Protein AF-A0A938HPT9-F1 (afdb_monomer_lite)

Secondary structure (DSSP, 8-state):
------HHHHHHHHHHHHHHHHHHHHHHHHHHHHHH-TT--SSS-HHHHHHHHHHHHHHHHHHHHHHHHHHHHHHHHHHHHHHHHHHHHHHHHHHHHHHHHHHHHHHHHHHHHHHHHHHHHT-SPPPHHHHHHHHHHHHHHHHHHHHHHHHHHHHHTT-

Radius of gyration: 39.11 Å; chains: 1; bounding box: 86×41×100 Å

Foldseek 3Di:
DDDDPPVLVVLLVVLVVLLVVLVVQLVCCVPCLCVVPVPDPDPHRPSNVSSVVSNVRSVCSNVVSVVVVVVVVVVVVVVVVVLVVVLVVLLVVLVVVLVVPLVVLVVQLVVLVVVVVVVVVVPDDDDPVSVVVSVVSNVCSVVVNVVSVVSNVVSVVSD

pLDDT: mean 82.2, std 12.66, range [35.94, 96.81]

Structure (mmCIF, N/CA/C/O backbone):
data_AF-A0A938HPT9-F1
#
_entry.id   AF-A0A938HPT9-F1
#
loop_
_atom_site.group_PDB
_atom_site.id
_atom_site.type_symbol
_atom_site.label_atom_id
_atom_site.label_alt_id
_atom_site.label_comp_id
_atom_site.label_asym_id
_atom_site.label_entity_id
_atom_site.label_seq_id
_atom_site.pdbx_PDB_ins_code
_atom_site.Cartn_x
_atom_site.Cartn_y
_atom_site.Cartn_z
_atom_site.occupancy
_atom_site.B_iso_or_equiv
_atom_site.auth_seq_id
_atom_site.auth_comp_id
_atom_site.auth_asym_id
_atom_site.auth_atom_id
_atom_site.pdbx_PDB_model_num
ATOM 1 N N . MET A 1 1 ? 15.376 29.606 -20.893 1.00 35.94 1 MET A N 1
ATOM 2 C CA . MET A 1 1 ? 14.889 28.207 -20.878 1.00 35.94 1 MET A CA 1
ATOM 3 C C . MET A 1 1 ? 15.832 27.357 -21.718 1.00 35.94 1 MET A C 1
ATOM 5 O O . MET A 1 1 ? 15.729 27.362 -22.936 1.00 35.94 1 MET A O 1
ATOM 9 N N . VAL A 1 2 ? 16.810 26.701 -21.090 1.00 39.34 2 VAL A N 1
ATOM 10 C CA . VAL A 1 2 ? 17.730 25.785 -21.781 1.00 39.34 2 VAL A CA 1
ATOM 11 C C . VAL A 1 2 ? 17.076 24.407 -21.769 1.00 39.34 2 VAL A C 1
ATOM 13 O O . VAL A 1 2 ? 16.950 23.790 -20.714 1.00 39.34 2 VAL A O 1
ATOM 16 N N . ARG A 1 3 ? 16.589 23.956 -22.928 1.00 43.16 3 ARG A N 1
ATOM 17 C CA . ARG A 1 3 ? 16.078 22.593 -23.114 1.00 43.16 3 ARG A CA 1
ATOM 18 C C . ARG A 1 3 ? 17.284 21.660 -23.002 1.00 43.16 3 ARG A C 1
ATOM 20 O O . ARG A 1 3 ? 18.106 21.607 -23.913 1.00 43.16 3 ARG A O 1
ATOM 27 N N . LEU A 1 4 ? 17.437 20.996 -21.858 1.00 46.84 4 LEU A N 1
ATOM 28 C CA . LEU A 1 4 ? 18.409 19.916 -21.710 1.00 46.84 4 LEU A CA 1
ATOM 29 C C . LEU A 1 4 ? 18.124 18.881 -22.811 1.00 46.84 4 LEU A C 1
ATOM 31 O O . LEU A 1 4 ? 16.969 18.474 -22.949 1.00 46.84 4 LEU A O 1
ATOM 35 N N . PRO A 1 5 ? 19.120 18.482 -23.620 1.00 50.59 5 PRO A N 1
ATOM 36 C CA . PRO A 1 5 ? 18.907 17.457 -24.626 1.00 50.59 5 PRO A CA 1
ATOM 37 C C . PRO A 1 5 ? 18.522 16.157 -23.919 1.00 50.59 5 PRO A C 1
ATOM 39 O O . PRO A 1 5 ? 19.181 15.755 -22.956 1.00 50.59 5 PRO A O 1
ATOM 42 N N . ASP A 1 6 ? 17.455 15.513 -24.392 1.00 62.19 6 ASP A N 1
ATOM 43 C CA . ASP A 1 6 ? 17.038 14.188 -23.940 1.00 62.19 6 ASP A CA 1
ATOM 44 C C . ASP A 1 6 ? 18.230 13.234 -24.056 1.00 62.19 6 ASP A C 1
ATOM 46 O O . ASP A 1 6 ? 18.583 12.774 -25.144 1.00 62.19 6 ASP A O 1
ATOM 50 N N . ARG A 1 7 ? 18.887 12.948 -22.925 1.00 62.53 7 ARG A N 1
ATOM 51 C CA . ARG A 1 7 ? 20.122 12.145 -22.880 1.00 62.53 7 ARG A CA 1
ATOM 52 C C . ARG A 1 7 ? 19.932 10.758 -23.504 1.00 62.53 7 ARG A C 1
ATOM 54 O O . ARG A 1 7 ? 20.873 10.206 -24.063 1.00 62.53 7 ARG A O 1
ATOM 61 N N . PHE A 1 8 ? 18.703 10.243 -23.464 1.00 62.00 8 PHE A N 1
ATOM 62 C CA . PHE A 1 8 ? 18.300 8.974 -24.073 1.00 62.00 8 PHE A CA 1
ATOM 63 C C . PHE A 1 8 ? 18.052 9.076 -25.587 1.00 62.00 8 PHE A C 1
ATOM 65 O O . PHE A 1 8 ? 18.318 8.131 -26.325 1.00 62.00 8 PHE A O 1
ATOM 72 N N . GLY A 1 9 ? 17.578 10.224 -26.079 1.00 73.00 9 GLY A N 1
ATOM 73 C CA . GLY A 1 9 ? 17.482 10.488 -27.518 1.00 73.00 9 GLY A CA 1
ATOM 74 C C . GLY A 1 9 ? 18.867 10.647 -28.144 1.00 73.00 9 GLY A C 1
ATOM 75 O O . GLY A 1 9 ? 19.144 10.083 -29.201 1.00 73.00 9 GLY A O 1
ATOM 76 N N . ALA A 1 10 ? 19.767 11.334 -27.438 1.00 79.62 10 ALA A N 1
ATOM 77 C CA . ALA A 1 10 ? 21.157 11.503 -27.845 1.00 79.62 10 ALA A CA 1
ATOM 78 C C . ALA A 1 10 ? 21.924 10.167 -27.897 1.00 79.62 10 ALA A C 1
ATOM 80 O O . ALA A 1 10 ? 22.663 9.939 -28.852 1.00 79.62 10 ALA A O 1
ATOM 81 N N . SER A 1 11 ? 21.720 9.256 -26.933 1.00 81.94 11 SER A N 1
ATOM 82 C CA . SER A 1 11 ? 22.365 7.932 -26.950 1.00 81.94 11 SER A CA 1
ATOM 83 C C . SER A 1 11 ? 21.858 7.041 -28.086 1.00 81.94 11 SER A C 1
ATOM 85 O O . SER A 1 11 ? 22.654 6.341 -28.710 1.00 81.94 11 SER A O 1
ATOM 87 N N . ARG A 1 12 ? 20.558 7.101 -28.411 1.00 84.19 12 ARG A N 1
ATOM 88 C CA . ARG A 1 12 ? 19.983 6.403 -29.574 1.00 84.19 12 ARG A CA 1
ATOM 89 C C . ARG A 1 12 ? 20.536 6.940 -30.892 1.00 84.19 12 ARG A C 1
ATOM 91 O O . ARG A 1 12 ? 20.933 6.149 -31.741 1.00 84.19 12 ARG A O 1
ATOM 98 N N . LEU A 1 13 ? 20.598 8.264 -31.048 1.00 86.62 13 LEU A N 1
ATOM 99 C CA . LEU A 1 13 ? 21.165 8.910 -32.238 1.00 86.62 13 LEU A CA 1
ATOM 100 C C . LEU A 1 13 ? 22.647 8.568 -32.412 1.00 86.62 13 LEU A C 1
ATOM 102 O O . LEU A 1 13 ? 23.067 8.229 -33.515 1.00 86.62 13 LEU A O 1
ATOM 106 N N . ALA A 1 14 ? 23.420 8.589 -31.324 1.00 87.06 14 ALA A N 1
ATOM 107 C CA . ALA A 1 14 ? 24.823 8.192 -31.339 1.00 87.06 14 ALA A CA 1
ATOM 108 C C . ALA A 1 14 ? 24.994 6.707 -31.702 1.00 87.06 14 ALA A C 1
ATOM 110 O O . ALA A 1 14 ? 25.802 6.380 -32.565 1.00 87.06 14 ALA A O 1
ATOM 111 N N . GLY A 1 15 ? 24.204 5.810 -31.100 1.00 86.88 15 GLY A N 1
ATOM 112 C CA . GLY A 1 15 ? 24.226 4.378 -31.417 1.00 86.88 15 GLY A CA 1
ATOM 113 C C . GLY A 1 15 ? 23.872 4.089 -32.879 1.00 86.88 15 GLY A C 1
ATOM 1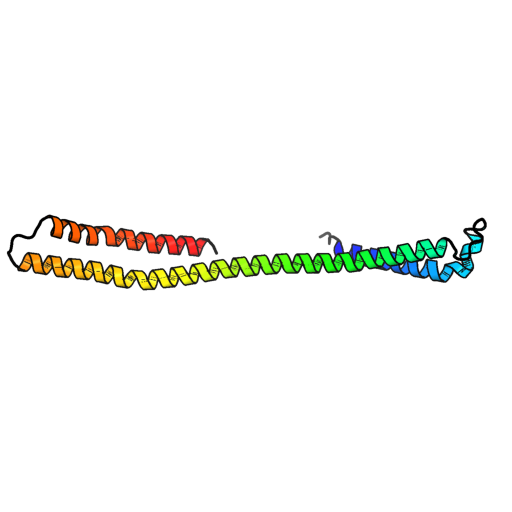14 O O . GLY A 1 15 ? 24.561 3.310 -33.536 1.00 86.88 15 GLY A O 1
ATOM 115 N N . LEU A 1 16 ? 22.857 4.776 -33.416 1.00 89.88 16 LEU A N 1
ATOM 116 C CA . LEU A 1 16 ? 22.475 4.688 -34.827 1.00 89.88 16 LEU A CA 1
ATOM 117 C C . LEU A 1 16 ? 23.601 5.184 -35.745 1.00 89.88 16 LEU A C 1
ATOM 119 O O . LEU A 1 16 ? 23.937 4.498 -36.704 1.00 89.88 16 LEU A O 1
ATOM 123 N N . ALA A 1 17 ? 24.203 6.336 -35.437 1.00 90.31 17 ALA A N 1
ATOM 124 C CA . ALA A 1 17 ? 25.296 6.909 -36.223 1.00 90.31 17 ALA A CA 1
ATOM 125 C C . ALA A 1 17 ? 26.543 6.008 -36.242 1.00 90.31 17 ALA A C 1
ATOM 127 O O . ALA A 1 17 ? 27.188 5.856 -37.276 1.00 90.31 17 ALA A O 1
ATOM 128 N N . ILE A 1 18 ? 26.870 5.373 -35.113 1.00 90.12 18 ILE A N 1
ATOM 129 C CA . ILE A 1 18 ? 27.978 4.413 -35.026 1.00 90.12 18 ILE A CA 1
ATOM 130 C C . ILE A 1 18 ? 27.670 3.165 -35.861 1.00 90.12 18 ILE A C 1
ATOM 132 O O . ILE A 1 18 ? 28.538 2.682 -36.589 1.00 90.12 18 ILE A O 1
ATOM 136 N N . ALA A 1 19 ? 26.433 2.663 -35.807 1.00 89.69 19 ALA A N 1
ATOM 137 C CA . ALA A 1 19 ? 26.035 1.504 -36.595 1.00 89.69 19 ALA A CA 1
ATOM 138 C C . ALA A 1 19 ? 26.055 1.796 -38.103 1.00 89.69 19 ALA A C 1
ATOM 140 O O . ALA A 1 19 ? 26.573 0.989 -38.870 1.00 89.69 19 ALA A O 1
ATOM 141 N N . THR A 1 20 ? 25.555 2.954 -38.544 1.00 91.19 20 THR A N 1
ATOM 142 C CA . THR A 1 20 ? 25.583 3.333 -39.966 1.00 91.19 20 THR A CA 1
ATOM 143 C C . THR A 1 20 ? 27.006 3.539 -40.476 1.00 91.19 20 THR A C 1
ATOM 145 O O . THR A 1 20 ? 27.327 3.074 -41.569 1.00 91.19 20 THR A O 1
ATOM 148 N N . LEU A 1 21 ? 27.881 4.158 -39.676 1.00 90.31 21 LEU A N 1
ATOM 149 C CA . LEU A 1 21 ? 29.305 4.279 -39.994 1.00 90.31 21 LEU A CA 1
ATOM 150 C C . LEU A 1 21 ? 29.973 2.898 -40.102 1.00 90.31 21 LEU A C 1
ATOM 152 O O . LEU A 1 21 ? 30.763 2.662 -41.013 1.00 90.31 21 LEU A O 1
ATOM 156 N N . GLY A 1 22 ? 29.620 1.971 -39.208 1.00 87.81 22 GLY A N 1
ATOM 157 C CA . GLY A 1 22 ? 30.091 0.589 -39.246 1.00 87.81 22 GLY A CA 1
ATOM 158 C C . GLY A 1 22 ? 29.664 -0.150 -40.515 1.00 87.81 22 GLY A C 1
ATOM 159 O O . GLY A 1 22 ? 30.496 -0.785 -41.159 1.00 87.81 22 GLY A O 1
ATOM 160 N N . VAL A 1 23 ? 28.399 -0.013 -40.931 1.00 90.31 23 VAL A N 1
ATOM 161 C CA . VAL A 1 23 ? 27.904 -0.577 -42.201 1.00 90.31 23 VAL A CA 1
ATOM 162 C C . VAL A 1 23 ? 28.675 0.004 -43.384 1.00 90.31 23 VAL A C 1
ATOM 164 O O . VAL A 1 23 ? 29.129 -0.745 -44.247 1.00 90.31 23 VAL A O 1
ATOM 167 N N . LEU A 1 24 ? 28.870 1.325 -43.408 1.00 89.31 24 LEU A N 1
ATOM 168 C CA . LEU A 1 24 ? 29.612 1.997 -44.471 1.00 89.31 24 LEU A CA 1
ATOM 169 C C . LEU A 1 24 ? 31.061 1.487 -44.556 1.00 89.31 24 LEU A C 1
ATOM 171 O O . LEU A 1 24 ? 31.553 1.236 -45.653 1.00 89.31 24 LEU A O 1
ATOM 175 N N . ALA A 1 25 ? 31.716 1.269 -43.412 1.00 84.69 25 ALA A N 1
ATOM 176 C CA . ALA A 1 25 ? 33.066 0.712 -43.348 1.00 84.69 25 ALA A CA 1
ATOM 177 C C . ALA A 1 25 ? 33.145 -0.729 -43.883 1.00 84.69 25 ALA A C 1
ATOM 179 O O . ALA A 1 25 ? 34.104 -1.059 -44.574 1.00 84.69 25 ALA A O 1
ATOM 180 N N . VAL A 1 26 ? 32.137 -1.572 -43.624 1.00 85.62 26 VAL A N 1
ATOM 181 C CA . VAL A 1 26 ? 32.071 -2.938 -44.182 1.00 85.62 26 VAL A CA 1
ATOM 182 C C . VAL A 1 26 ? 31.860 -2.911 -45.696 1.00 85.62 26 VAL A C 1
ATOM 184 O O . VAL A 1 26 ? 32.514 -3.659 -46.415 1.00 85.62 26 VAL A O 1
ATOM 187 N N . VAL A 1 27 ? 30.974 -2.042 -46.191 1.00 87.25 27 VAL A N 1
ATOM 188 C CA . VAL A 1 27 ? 30.666 -1.932 -47.628 1.00 87.25 27 VAL A CA 1
ATOM 189 C C . VAL A 1 27 ? 31.845 -1.361 -48.417 1.00 87.25 27 VAL A C 1
ATOM 191 O O . VAL A 1 27 ? 32.113 -1.815 -49.524 1.00 87.25 27 VAL A O 1
ATOM 194 N N . LEU A 1 28 ? 32.556 -0.380 -47.855 1.00 83.81 28 LEU A N 1
ATOM 195 C CA . LEU A 1 28 ? 33.717 0.245 -48.493 1.00 83.81 28 LEU A CA 1
ATOM 196 C C . LEU A 1 28 ? 35.010 -0.554 -48.326 1.00 83.81 28 LEU A C 1
ATOM 198 O O . LEU A 1 28 ? 35.987 -0.235 -49.009 1.00 83.81 28 LEU A O 1
ATOM 202 N N . ALA A 1 29 ? 35.031 -1.564 -47.448 1.00 80.81 29 ALA A N 1
ATOM 203 C CA . ALA A 1 29 ? 36.219 -2.373 -47.208 1.00 80.81 29 ALA A CA 1
ATOM 204 C C . ALA A 1 29 ? 36.830 -2.886 -48.521 1.00 80.81 29 ALA A C 1
ATOM 206 O O . ALA A 1 29 ? 37.945 -2.449 -48.804 1.00 80.81 29 ALA A O 1
ATOM 207 N N . PRO A 1 30 ? 36.104 -3.599 -49.411 1.00 77.38 30 PRO A N 1
ATOM 208 C CA . PRO A 1 30 ? 36.700 -4.211 -50.604 1.00 77.38 30 PRO A CA 1
ATOM 209 C C . PRO A 1 30 ? 37.325 -3.224 -51.598 1.00 77.38 30 PRO A C 1
ATOM 211 O O . PRO A 1 30 ? 38.087 -3.624 -52.474 1.00 77.38 30 PRO A O 1
ATOM 214 N N . SER A 1 31 ? 36.956 -1.941 -51.530 1.00 77.56 31 SER A N 1
ATOM 215 C CA . SER A 1 31 ? 37.434 -0.904 -52.452 1.00 77.56 31 SER A CA 1
ATOM 216 C C . SER A 1 31 ? 38.570 -0.057 -51.877 1.00 77.56 31 SER A C 1
ATOM 218 O O . SER A 1 31 ? 39.372 0.475 -52.641 1.00 77.56 31 SER A O 1
ATOM 220 N N . ILE A 1 32 ? 38.636 0.103 -50.551 1.00 72.69 32 ILE A N 1
ATOM 221 C CA . ILE A 1 32 ? 39.548 1.051 -49.882 1.00 72.69 32 ILE A CA 1
ATOM 222 C C . ILE A 1 32 ? 40.516 0.338 -48.919 1.00 72.69 32 ILE A C 1
ATOM 224 O O . ILE A 1 32 ? 41.589 0.863 -48.609 1.00 72.69 32 ILE A O 1
ATOM 228 N N . GLY A 1 33 ? 40.187 -0.870 -48.461 1.00 62.22 33 GLY A N 1
ATOM 229 C CA . GLY A 1 33 ? 40.944 -1.618 -47.459 1.00 62.22 33 GLY A CA 1
ATOM 230 C C . GLY A 1 33 ? 42.385 -1.894 -47.881 1.00 62.22 33 GLY A C 1
ATOM 231 O O . GLY A 1 33 ? 43.300 -1.637 -47.099 1.00 62.22 33 GLY A O 1
ATOM 232 N N . GLY A 1 34 ? 42.607 -2.286 -49.137 1.00 65.06 34 GLY A N 1
ATOM 233 C CA . GLY A 1 34 ? 43.949 -2.465 -49.704 1.00 65.06 34 GLY A CA 1
ATOM 234 C C . GLY A 1 34 ? 44.803 -1.189 -49.797 1.00 65.06 34 GLY A C 1
ATOM 235 O O . GLY A 1 34 ? 46.029 -1.279 -49.780 1.00 65.06 34 GLY A O 1
ATOM 236 N N . VAL A 1 35 ? 44.186 -0.000 -49.852 1.00 70.88 35 VAL A N 1
ATOM 237 C CA . VAL A 1 35 ? 44.893 1.297 -49.891 1.00 70.88 35 VAL A CA 1
ATOM 238 C C . VAL A 1 35 ? 45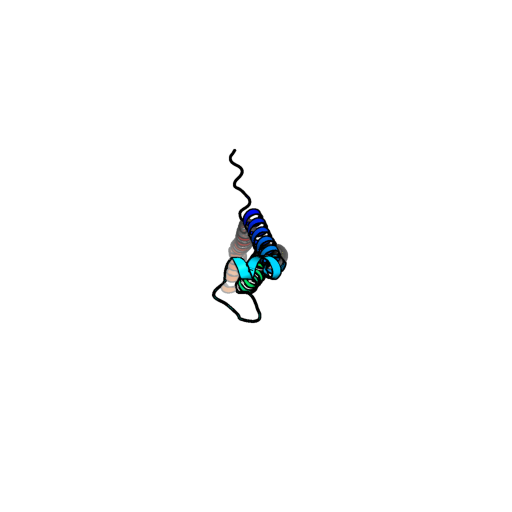.254 1.773 -48.482 1.00 70.88 35 VAL A C 1
ATOM 240 O O . VAL A 1 35 ? 46.346 2.292 -48.264 1.00 70.88 35 VAL A O 1
ATOM 243 N N . LEU A 1 36 ? 44.349 1.586 -47.516 1.00 66.12 36 LEU A N 1
ATOM 244 C CA . LEU A 1 36 ? 44.548 2.012 -46.126 1.00 66.12 36 LEU A CA 1
ATOM 245 C C . LEU A 1 36 ? 45.407 1.037 -45.310 1.00 66.12 36 LEU A C 1
ATOM 247 O O . LEU A 1 36 ? 46.093 1.462 -44.382 1.00 66.12 36 LEU A O 1
ATOM 251 N N . PHE A 1 37 ? 45.393 -0.255 -45.649 1.00 67.81 37 PHE A N 1
ATOM 252 C CA . PHE A 1 37 ? 46.117 -1.303 -44.922 1.00 67.81 37 PHE A CA 1
ATOM 253 C C . PHE A 1 37 ? 46.974 -2.174 -45.859 1.00 67.81 37 PHE A C 1
ATOM 255 O O . PHE A 1 37 ? 46.781 -3.389 -45.925 1.00 67.81 37 PHE A O 1
ATOM 262 N N . PRO A 1 38 ? 47.976 -1.594 -46.548 1.00 63.97 38 PRO A N 1
ATOM 263 C CA . PRO A 1 38 ? 48.758 -2.293 -47.575 1.00 63.97 38 PRO A CA 1
ATOM 264 C C . PRO A 1 38 ? 49.588 -3.474 -47.037 1.00 63.97 38 PRO A C 1
ATOM 266 O O . PRO A 1 38 ? 49.956 -4.375 -47.789 1.00 63.97 38 PRO A O 1
ATOM 269 N N . SER A 1 39 ? 49.880 -3.497 -45.732 1.00 66.62 39 SER A N 1
ATOM 270 C CA . SER A 1 39 ? 50.692 -4.538 -45.083 1.00 66.62 39 SER A CA 1
ATOM 271 C C . SER A 1 39 ? 49.919 -5.822 -44.740 1.00 66.62 39 SER A C 1
ATOM 273 O O . SER A 1 39 ? 50.544 -6.831 -44.413 1.00 66.62 39 SER A O 1
ATOM 275 N N . PHE A 1 40 ? 48.581 -5.820 -44.796 1.00 63.81 40 PHE A N 1
ATOM 276 C CA . PHE A 1 40 ? 47.744 -6.959 -44.400 1.00 63.81 40 PHE A CA 1
ATOM 277 C C . PHE A 1 40 ? 47.179 -7.684 -45.633 1.00 63.81 40 PHE A C 1
ATOM 279 O O . PHE A 1 40 ? 46.234 -7.222 -46.257 1.00 63.81 40 PHE A O 1
ATOM 286 N N . LYS A 1 41 ? 47.745 -8.852 -45.976 1.00 58.06 41 LYS A N 1
ATOM 287 C CA . LYS A 1 41 ? 47.343 -9.687 -47.134 1.00 58.06 41 LYS A CA 1
ATOM 288 C C . LYS A 1 41 ? 46.284 -10.762 -46.823 1.00 58.06 41 LYS A C 1
ATOM 290 O O . LYS A 1 41 ? 46.102 -11.688 -47.610 1.00 58.06 41 LYS A O 1
ATOM 295 N N . TRP A 1 42 ? 45.652 -10.717 -45.651 1.00 58.75 42 TRP A N 1
ATOM 296 C CA . TRP A 1 42 ? 44.661 -11.727 -45.260 1.00 58.75 42 TRP A CA 1
ATOM 297 C C . TRP A 1 42 ? 43.314 -11.511 -45.965 1.00 58.75 42 TRP A C 1
ATOM 299 O O . TRP A 1 42 ? 42.973 -10.398 -46.345 1.00 58.75 42 TRP A O 1
ATOM 309 N N . GLN A 1 43 ? 42.546 -12.595 -46.114 1.00 53.41 43 GLN A N 1
ATOM 310 C CA . GLN A 1 43 ? 41.303 -12.695 -46.901 1.00 53.41 43 GLN A CA 1
ATOM 311 C C . GLN A 1 43 ? 40.128 -11.832 -46.396 1.00 53.41 43 GLN A C 1
ATOM 313 O O . GLN A 1 43 ? 39.088 -11.779 -47.046 1.00 53.41 43 GLN A O 1
ATOM 318 N N . VAL A 1 44 ? 40.277 -11.165 -45.248 1.00 60.38 44 VAL A N 1
ATOM 319 C CA . VAL A 1 44 ? 39.278 -10.265 -44.665 1.00 60.38 44 VAL A CA 1
ATOM 320 C C . VAL A 1 44 ? 39.996 -8.987 -44.233 1.00 60.38 44 VAL A C 1
ATOM 322 O O . VAL A 1 44 ? 40.877 -9.021 -43.373 1.00 60.38 44 VAL 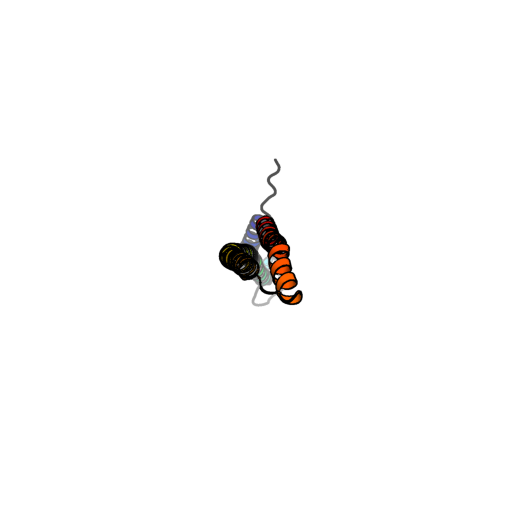A O 1
ATOM 325 N N . GLU A 1 45 ? 39.660 -7.860 -44.860 1.00 77.50 45 GLU A N 1
ATOM 326 C CA . GLU A 1 45 ? 40.335 -6.582 -44.619 1.00 77.50 45 GLU A CA 1
ATOM 327 C C . GLU A 1 45 ? 40.064 -6.068 -43.188 1.00 77.50 45 GLU A C 1
ATOM 329 O O . GLU A 1 45 ? 38.911 -6.070 -42.747 1.00 77.50 45 GLU A O 1
ATOM 334 N N . PRO A 1 46 ? 41.083 -5.570 -42.453 1.00 79.69 46 PRO A N 1
ATOM 335 C CA . PRO A 1 46 ? 40.942 -5.043 -41.087 1.00 79.69 46 PRO A CA 1
ATOM 336 C C . PRO A 1 46 ? 39.804 -4.026 -4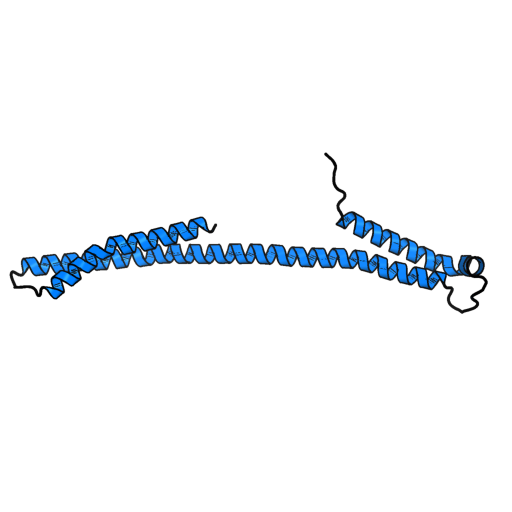0.907 1.00 79.69 46 PRO A C 1
ATOM 338 O O . PRO A 1 46 ? 39.162 -3.978 -39.856 1.00 79.69 46 PRO A O 1
ATOM 341 N N . LEU A 1 47 ? 39.513 -3.247 -41.953 1.00 81.06 47 LEU A N 1
ATOM 342 C CA . LEU A 1 47 ? 38.427 -2.269 -41.972 1.00 81.06 47 LEU A CA 1
ATOM 343 C C . LEU A 1 47 ? 37.041 -2.917 -41.813 1.00 81.06 47 LEU A C 1
ATOM 345 O O . LEU A 1 47 ? 36.192 -2.375 -41.105 1.00 81.06 47 LEU A O 1
ATOM 349 N N . ALA A 1 48 ? 36.827 -4.095 -42.403 1.00 84.81 48 ALA A N 1
ATOM 350 C CA . ALA A 1 48 ? 35.571 -4.827 -42.286 1.00 84.81 48 ALA A CA 1
ATOM 351 C C . ALA A 1 48 ? 35.337 -5.308 -40.846 1.00 84.81 48 ALA A C 1
ATOM 353 O O . ALA A 1 48 ? 34.227 -5.195 -40.332 1.00 84.81 48 ALA A O 1
ATOM 354 N N . TYR A 1 49 ? 36.383 -5.771 -40.155 1.00 86.00 49 TYR A N 1
ATOM 355 C CA . TYR A 1 49 ? 36.279 -6.171 -38.748 1.00 86.00 49 TYR A CA 1
ATOM 356 C C . TYR A 1 49 ? 35.906 -4.998 -37.838 1.00 86.00 49 TYR A C 1
ATOM 358 O O . TYR A 1 49 ? 35.010 -5.127 -37.003 1.00 86.00 49 TYR A O 1
ATOM 366 N N . ILE A 1 50 ? 36.546 -3.840 -38.031 1.00 86.44 50 ILE A N 1
ATOM 367 C CA . ILE A 1 50 ? 36.219 -2.613 -37.290 1.00 86.44 50 ILE A CA 1
ATOM 368 C C . ILE A 1 50 ? 34.768 -2.202 -37.565 1.00 86.44 50 ILE A C 1
ATOM 370 O O . ILE A 1 50 ? 34.032 -1.873 -36.634 1.00 86.44 50 ILE A O 1
ATOM 374 N N . GLY A 1 51 ? 34.336 -2.281 -38.827 1.00 87.00 51 GLY A N 1
ATOM 375 C CA . GLY A 1 51 ? 32.964 -1.993 -39.226 1.00 87.00 51 GLY A CA 1
ATOM 376 C C . GLY A 1 51 ? 31.942 -2.908 -38.546 1.00 87.00 51 GLY A C 1
ATOM 377 O O . GLY A 1 51 ? 30.984 -2.418 -37.955 1.00 87.00 51 GLY A O 1
ATOM 378 N N . VAL A 1 52 ? 32.173 -4.224 -38.533 1.00 90.38 52 VAL A N 1
ATOM 379 C CA . VAL A 1 52 ? 31.291 -5.195 -37.858 1.00 90.38 52 VAL A CA 1
ATOM 380 C C . VAL A 1 52 ? 31.200 -4.923 -36.354 1.00 90.38 52 VAL A C 1
ATOM 382 O O . VAL A 1 52 ? 30.101 -4.911 -35.798 1.00 90.38 52 VAL A O 1
ATOM 385 N N . VAL A 1 53 ? 32.328 -4.651 -35.691 1.00 91.62 53 VAL A N 1
ATOM 386 C CA . VAL A 1 53 ? 32.343 -4.304 -34.260 1.00 91.62 53 VAL A CA 1
ATOM 387 C C . VAL A 1 53 ? 31.555 -3.018 -34.000 1.00 91.62 53 VAL A C 1
ATOM 389 O O . VAL A 1 53 ? 30.770 -2.966 -33.052 1.00 91.62 53 VAL A O 1
ATOM 392 N N . ALA A 1 54 ? 31.699 -2.006 -34.859 1.00 91.06 54 ALA A N 1
ATOM 393 C CA . ALA A 1 54 ? 30.938 -0.764 -34.760 1.00 91.06 54 ALA A CA 1
ATOM 394 C C . ALA A 1 54 ? 29.426 -0.989 -34.948 1.00 91.06 54 ALA A C 1
ATOM 396 O O . ALA A 1 54 ? 28.634 -0.443 -34.181 1.00 91.06 54 ALA A O 1
ATOM 397 N N . VAL A 1 55 ? 29.011 -1.846 -35.889 1.00 92.12 55 VAL A N 1
ATOM 398 C CA . VAL A 1 55 ? 27.595 -2.217 -36.073 1.00 92.12 55 VAL A CA 1
ATOM 399 C C . VAL A 1 55 ? 27.029 -2.882 -34.823 1.00 92.12 55 VAL A C 1
ATOM 401 O O . VAL A 1 55 ? 25.994 -2.451 -34.312 1.00 92.12 55 VAL A O 1
ATOM 404 N N . ILE A 1 56 ? 27.714 -3.904 -34.303 1.00 93.19 56 ILE A N 1
ATOM 405 C CA . ILE A 1 56 ? 27.272 -4.639 -33.110 1.00 93.19 56 ILE A CA 1
ATOM 406 C C . ILE A 1 56 ? 27.198 -3.697 -31.903 1.00 93.19 56 ILE A C 1
ATOM 408 O O . ILE A 1 56 ? 26.196 -3.688 -31.186 1.00 93.19 56 ILE A O 1
ATOM 412 N N . GLY A 1 57 ? 28.224 -2.868 -31.701 1.00 91.94 57 GLY A N 1
ATOM 413 C CA . GLY A 1 57 ? 28.268 -1.894 -30.613 1.00 91.94 57 GLY A CA 1
ATOM 414 C C . GLY A 1 57 ? 27.152 -0.853 -30.708 1.00 91.94 57 GLY A C 1
ATOM 415 O O . GLY A 1 57 ? 26.435 -0.629 -29.733 1.00 91.94 57 GLY A O 1
ATOM 416 N N . GLY A 1 58 ? 26.954 -0.255 -31.886 1.00 87.25 58 GLY A N 1
ATOM 417 C CA . GLY A 1 58 ? 25.921 0.755 -32.121 1.00 87.25 58 GLY A CA 1
ATOM 418 C C . GLY A 1 58 ? 24.504 0.218 -31.905 1.00 87.25 58 GLY A C 1
ATOM 419 O O . GLY A 1 58 ? 23.713 0.825 -31.178 1.00 87.25 58 GLY A O 1
ATOM 420 N N . LEU A 1 59 ? 24.202 -0.969 -32.443 1.00 90.81 59 LEU A N 1
ATOM 421 C CA . LEU A 1 59 ? 22.924 -1.651 -32.209 1.00 90.81 59 LEU A CA 1
ATOM 422 C C . LEU A 1 59 ? 22.739 -2.036 -30.735 1.00 90.81 59 LEU A C 1
ATOM 424 O O . LEU A 1 59 ? 21.640 -1.890 -30.195 1.00 90.81 59 LEU A O 1
ATOM 428 N N . GLY A 1 60 ? 23.811 -2.465 -30.065 1.00 90.56 60 GLY A N 1
ATOM 429 C CA . GLY A 1 60 ? 23.810 -2.762 -28.634 1.00 90.56 60 GLY A CA 1
ATOM 430 C C . GLY A 1 60 ? 23.438 -1.551 -27.777 1.00 90.56 60 GLY A C 1
ATOM 431 O O . GLY A 1 60 ? 22.638 -1.679 -26.851 1.00 90.56 60 GLY A O 1
ATOM 432 N N . VAL A 1 61 ? 23.940 -0.358 -28.112 1.00 90.00 61 VAL A N 1
ATOM 433 C CA . VAL A 1 61 ? 23.590 0.895 -27.418 1.00 90.00 61 VAL A CA 1
ATOM 434 C C . VAL A 1 61 ? 22.109 1.240 -27.596 1.00 90.00 61 VAL A C 1
ATOM 436 O O . VAL A 1 61 ? 21.437 1.595 -26.621 1.00 90.00 61 VAL A O 1
ATOM 439 N N . VAL A 1 62 ? 21.573 1.102 -28.812 1.00 89.12 62 VAL A N 1
ATOM 440 C CA . VAL A 1 62 ? 20.151 1.366 -29.095 1.00 89.12 62 VAL A CA 1
ATOM 441 C C . VAL A 1 62 ? 19.258 0.388 -28.326 1.00 89.12 62 VAL A C 1
ATOM 443 O O . VAL A 1 62 ? 18.397 0.812 -27.551 1.00 89.12 62 VAL A O 1
ATOM 446 N N . ALA A 1 63 ? 19.510 -0.916 -28.463 1.00 87.00 63 ALA A N 1
ATOM 447 C CA . ALA A 1 63 ? 18.726 -1.951 -27.794 1.00 87.00 63 ALA A CA 1
ATOM 448 C C . ALA A 1 63 ? 18.846 -1.870 -26.263 1.00 87.00 63 ALA A C 1
ATOM 450 O O . ALA A 1 63 ? 17.858 -2.036 -25.546 1.00 87.00 63 ALA A O 1
ATOM 451 N N . GLY A 1 64 ? 20.043 -1.565 -25.755 1.00 88.00 64 GLY A N 1
ATOM 452 C CA . GLY A 1 64 ? 20.310 -1.388 -24.331 1.00 88.00 64 GLY A CA 1
ATOM 453 C C . GLY A 1 64 ? 19.552 -0.205 -23.734 1.00 88.00 64 GLY A C 1
ATOM 454 O O . GLY A 1 64 ? 18.961 -0.342 -22.663 1.00 88.00 64 GLY A O 1
ATOM 455 N N . THR A 1 65 ? 19.492 0.925 -24.446 1.00 86.44 65 THR A N 1
ATOM 456 C CA . THR A 1 65 ? 18.736 2.112 -24.010 1.00 86.44 65 THR A CA 1
ATOM 457 C C . THR A 1 65 ? 17.247 1.783 -23.861 1.00 86.44 65 THR A C 1
ATOM 459 O O . THR A 1 65 ? 16.632 2.091 -22.838 1.00 86.44 65 THR A O 1
ATOM 462 N N . ASP A 1 66 ? 16.679 1.069 -24.833 1.00 82.25 66 ASP A N 1
ATOM 463 C CA . ASP A 1 66 ? 15.272 0.668 -24.813 1.00 82.25 66 ASP A CA 1
ATOM 464 C C . ASP A 1 66 ? 14.959 -0.382 -23.746 1.00 82.25 66 ASP A C 1
ATOM 466 O O . ASP A 1 66 ? 13.907 -0.337 -23.103 1.00 82.25 66 ASP A O 1
ATOM 470 N N . ALA A 1 67 ? 15.842 -1.364 -23.569 1.00 83.12 67 ALA A N 1
ATOM 471 C CA . ALA A 1 67 ? 15.684 -2.398 -22.554 1.00 83.12 67 ALA A CA 1
ATOM 472 C C . ALA A 1 67 ? 15.770 -1.799 -21.143 1.00 83.12 67 ALA A C 1
ATOM 474 O O . ALA A 1 67 ? 14.979 -2.153 -20.263 1.00 83.12 67 ALA A O 1
ATOM 475 N N . PHE A 1 68 ? 16.688 -0.853 -20.938 1.00 82.19 68 PHE A N 1
ATOM 476 C CA . PHE A 1 68 ? 16.840 -0.127 -19.685 1.00 82.19 68 PHE A CA 1
ATOM 477 C C . PHE A 1 68 ? 15.602 0.714 -19.366 1.00 82.19 68 PHE A C 1
ATOM 479 O O . PHE A 1 68 ? 15.073 0.641 -18.255 1.00 82.19 68 PHE A O 1
ATOM 486 N N . GLU A 1 69 ? 15.078 1.446 -20.349 1.00 79.88 69 GLU A N 1
ATOM 487 C CA . GLU A 1 69 ? 13.867 2.247 -20.189 1.00 79.88 69 GLU A CA 1
ATOM 488 C C . GLU A 1 69 ? 12.645 1.375 -19.874 1.00 79.88 69 GLU A C 1
ATOM 490 O O . GLU A 1 69 ? 11.920 1.642 -18.912 1.00 79.88 69 GLU A O 1
ATOM 495 N N . ARG A 1 70 ? 12.457 0.271 -20.607 1.00 78.06 70 ARG A N 1
ATOM 496 C CA . ARG A 1 70 ? 11.387 -0.700 -20.329 1.00 78.06 70 ARG A CA 1
ATOM 497 C C . ARG A 1 70 ? 11.503 -1.287 -18.923 1.00 78.06 70 ARG A C 1
ATOM 499 O O . ARG A 1 70 ? 10.495 -1.412 -18.229 1.00 78.06 70 ARG A O 1
ATOM 506 N N . ARG A 1 71 ? 12.715 -1.619 -18.470 1.00 81.00 71 ARG A N 1
ATOM 507 C CA . ARG A 1 71 ? 12.955 -2.151 -17.119 1.00 81.00 71 ARG A CA 1
ATOM 508 C C . ARG A 1 71 ? 12.694 -1.109 -16.033 1.00 81.00 71 ARG A C 1
ATOM 510 O O . ARG A 1 71 ? 12.138 -1.456 -14.992 1.00 81.00 71 ARG A O 1
ATOM 517 N N . ARG A 1 72 ? 13.059 0.153 -16.273 1.00 77.12 72 ARG A N 1
ATOM 518 C CA . ARG A 1 72 ? 12.804 1.269 -15.352 1.00 77.12 72 ARG A CA 1
ATOM 519 C C . ARG A 1 72 ? 11.308 1.554 -15.227 1.00 77.12 72 ARG A C 1
ATOM 521 O O . ARG A 1 72 ? 10.810 1.602 -14.109 1.00 77.12 72 ARG A O 1
ATOM 528 N N . ARG A 1 73 ? 10.586 1.648 -16.349 1.00 71.62 73 ARG A N 1
ATOM 529 C CA . ARG A 1 73 ? 9.128 1.863 -16.369 1.00 71.62 73 ARG A CA 1
ATOM 530 C C . ARG A 1 73 ? 8.369 0.733 -15.668 1.00 71.62 73 ARG A C 1
ATOM 532 O O . ARG A 1 73 ? 7.493 1.007 -14.862 1.00 71.62 73 ARG A O 1
ATOM 539 N N . ARG A 1 74 ? 8.755 -0.530 -15.897 1.00 69.38 74 ARG A N 1
ATOM 540 C CA . ARG A 1 74 ? 8.153 -1.691 -15.209 1.00 69.38 74 ARG A CA 1
ATOM 541 C C . ARG A 1 74 ? 8.387 -1.697 -13.697 1.00 69.38 74 ARG A C 1
ATOM 543 O O . ARG A 1 74 ? 7.533 -2.184 -12.972 1.00 69.38 74 ARG A O 1
ATOM 550 N N . ARG A 1 75 ? 9.533 -1.196 -13.221 1.00 66.19 75 ARG A N 1
ATOM 551 C CA . ARG A 1 75 ? 9.807 -1.070 -11.779 1.00 66.19 75 ARG A CA 1
ATOM 552 C C . ARG A 1 75 ? 9.067 0.103 -11.143 1.00 66.19 75 ARG A C 1
ATOM 554 O O . ARG A 1 75 ? 8.544 -0.079 -10.056 1.00 66.19 75 ARG A O 1
ATOM 561 N N . GLY A 1 76 ? 9.020 1.256 -11.815 1.00 60.56 76 GLY A N 1
ATOM 562 C CA . GLY A 1 76 ? 8.298 2.438 -11.331 1.00 60.56 76 GLY A CA 1
ATOM 563 C C . GLY A 1 76 ? 6.797 2.181 -11.227 1.00 60.56 76 GLY A C 1
ATOM 564 O O . GLY A 1 76 ? 6.254 2.243 -10.134 1.00 60.56 76 GLY A O 1
ATOM 565 N N . GLY A 1 77 ? 6.172 1.746 -12.327 1.00 60.66 77 GLY A N 1
ATOM 566 C CA . GLY A 1 77 ? 4.728 1.492 -12.349 1.00 60.66 77 GLY A CA 1
ATOM 567 C C . GLY A 1 77 ? 4.293 0.376 -11.398 1.00 60.66 77 GLY A C 1
ATOM 568 O O . GLY A 1 77 ? 3.297 0.518 -10.711 1.00 60.66 77 GLY A O 1
ATOM 569 N N . ARG A 1 78 ? 5.074 -0.707 -11.266 1.00 59.56 78 ARG A N 1
ATOM 570 C CA . ARG A 1 78 ? 4.735 -1.786 -10.324 1.00 59.56 78 ARG A CA 1
ATOM 571 C C . ARG A 1 78 ? 4.834 -1.349 -8.860 1.00 59.56 78 ARG A C 1
ATOM 573 O O . ARG A 1 78 ? 4.039 -1.809 -8.055 1.00 59.56 78 ARG A O 1
ATOM 580 N N . ALA A 1 79 ? 5.812 -0.512 -8.514 1.00 61.38 79 ALA A N 1
ATOM 581 C CA . ALA A 1 79 ? 5.982 -0.041 -7.142 1.00 61.38 79 ALA A CA 1
ATOM 582 C C . ALA A 1 79 ? 4.888 0.964 -6.745 1.00 61.38 79 ALA A C 1
ATOM 584 O O . ALA A 1 79 ? 4.343 0.847 -5.654 1.00 61.38 79 ALA A O 1
ATOM 585 N N . GLU A 1 80 ? 4.535 1.896 -7.635 1.00 62.62 80 GLU A N 1
ATOM 586 C CA . GLU A 1 80 ? 3.430 2.844 -7.415 1.00 62.62 80 GLU A CA 1
ATOM 587 C C . GLU A 1 80 ? 2.069 2.130 -7.360 1.00 62.62 80 GLU A C 1
ATOM 589 O O . GLU A 1 80 ? 1.283 2.387 -6.448 1.00 62.62 80 GLU A O 1
ATOM 594 N N . ASP A 1 81 ? 1.821 1.171 -8.260 1.00 69.00 81 ASP A N 1
ATOM 595 C CA . ASP A 1 81 ? 0.581 0.383 -8.266 1.00 69.00 81 ASP A CA 1
ATOM 596 C C . ASP A 1 81 ? 0.451 -0.512 -7.025 1.00 69.00 81 ASP A C 1
ATOM 598 O O . ASP A 1 81 ? -0.641 -0.641 -6.470 1.00 69.00 81 ASP A O 1
ATOM 602 N N . ASP A 1 82 ? 1.544 -1.144 -6.579 1.00 69.19 82 ASP A N 1
ATOM 603 C CA . ASP A 1 82 ? 1.523 -1.987 -5.382 1.00 69.19 82 ASP A CA 1
ATOM 604 C C . ASP A 1 82 ? 1.298 -1.130 -4.123 1.00 69.19 82 ASP A C 1
ATOM 606 O O . ASP A 1 82 ? 0.440 -1.485 -3.317 1.00 69.19 82 ASP A O 1
ATOM 610 N N . MET A 1 83 ? 1.982 0.014 -3.973 1.00 69.06 83 MET A N 1
ATOM 611 C CA . MET A 1 83 ? 1.822 0.908 -2.813 1.00 69.06 83 MET A CA 1
ATOM 612 C C . MET A 1 83 ? 0.396 1.475 -2.727 1.00 69.06 83 MET A C 1
ATOM 614 O O . MET A 1 83 ? -0.265 1.339 -1.699 1.00 69.06 83 MET A O 1
ATOM 618 N N . GLY A 1 84 ? -0.132 2.003 -3.838 1.00 73.81 84 GLY A N 1
ATOM 619 C CA . GLY A 1 84 ? -1.503 2.520 -3.893 1.00 73.81 84 GLY A CA 1
ATOM 620 C C . GLY A 1 84 ? -2.580 1.433 -3.787 1.00 73.81 84 GLY A C 1
ATOM 621 O O . GLY A 1 84 ? -3.743 1.728 -3.513 1.00 73.81 84 GLY A O 1
ATOM 622 N N . ARG A 1 85 ? -2.245 0.157 -4.019 1.00 74.75 85 ARG A N 1
ATOM 623 C CA . ARG A 1 85 ? -3.155 -0.969 -3.758 1.00 74.75 85 ARG A CA 1
ATOM 624 C C . ARG A 1 85 ? -3.152 -1.363 -2.282 1.00 74.75 85 ARG A C 1
ATOM 626 O O . ARG A 1 85 ? -4.223 -1.629 -1.749 1.00 74.75 85 ARG A O 1
ATOM 633 N N . TRP A 1 86 ? -1.989 -1.403 -1.634 1.00 75.00 86 TRP A N 1
ATOM 634 C CA . TRP A 1 86 ? -1.887 -1.701 -0.202 1.00 75.00 86 TRP A CA 1
ATOM 635 C C . TRP A 1 86 ? -2.564 -0.637 0.659 1.00 75.00 86 TRP A C 1
ATOM 637 O O . TRP A 1 86 ? -3.290 -1.004 1.583 1.00 75.00 86 TRP A O 1
ATOM 647 N N . SER A 1 87 ? -2.399 0.643 0.310 1.00 80.81 87 SER A N 1
ATOM 648 C CA . SER A 1 87 ? -3.066 1.737 1.022 1.00 80.81 87 SER A CA 1
ATOM 649 C C . SER A 1 87 ? -4.593 1.606 0.964 1.00 80.81 87 SER A C 1
ATOM 651 O O . SER A 1 87 ? -5.251 1.486 1.995 1.00 80.81 87 SER A O 1
ATOM 653 N N . ARG A 1 88 ? -5.154 1.416 -0.242 1.00 82.56 88 ARG A N 1
ATOM 654 C CA . ARG A 1 88 ? -6.600 1.185 -0.434 1.00 82.56 88 ARG A CA 1
ATOM 655 C C . ARG A 1 88 ? -7.145 -0.015 0.337 1.00 82.56 88 ARG A C 1
ATOM 657 O O . ARG A 1 88 ? -8.170 0.100 0.993 1.00 82.56 88 ARG A O 1
ATOM 664 N N . ILE A 1 89 ? -6.456 -1.159 0.295 1.00 85.62 89 ILE A N 1
ATOM 665 C CA . ILE A 1 89 ? -6.890 -2.355 1.041 1.00 85.62 89 ILE A CA 1
ATOM 666 C C . ILE A 1 89 ? -6.922 -2.074 2.550 1.00 85.62 89 ILE A C 1
ATOM 668 O O . ILE A 1 89 ? -7.820 -2.539 3.250 1.00 85.62 89 ILE A O 1
ATOM 672 N N . THR A 1 90 ? -5.941 -1.325 3.052 1.00 84.31 90 THR A N 1
ATOM 673 C CA . THR A 1 90 ? -5.833 -0.976 4.473 1.00 84.31 90 THR A CA 1
ATOM 674 C C . THR A 1 90 ? -6.954 -0.022 4.883 1.00 84.31 90 THR A C 1
ATOM 676 O O . THR A 1 90 ? -7.603 -0.242 5.907 1.00 84.31 90 THR A O 1
ATOM 679 N N . GLN A 1 91 ? -7.246 0.977 4.051 1.00 85.50 91 GLN A N 1
ATOM 680 C CA . GLN A 1 91 ? -8.348 1.914 4.246 1.00 85.50 91 GLN A CA 1
ATOM 681 C C . GLN A 1 91 ? -9.709 1.212 4.267 1.00 85.50 91 GLN A C 1
ATOM 683 O O . GLN A 1 91 ? -10.451 1.359 5.241 1.00 85.50 91 GLN A O 1
ATOM 688 N N . ASP A 1 92 ? -9.989 0.375 3.265 1.00 88.12 92 ASP A N 1
ATOM 689 C CA . ASP A 1 92 ? -11.234 -0.394 3.168 1.00 88.12 92 ASP A CA 1
ATOM 690 C C . ASP A 1 92 ? -11.424 -1.306 4.393 1.00 88.12 92 ASP A C 1
ATOM 692 O O . ASP A 1 92 ? -12.515 -1.394 4.967 1.00 88.12 92 ASP A O 1
ATOM 696 N N . TYR A 1 93 ? -10.347 -1.966 4.835 1.00 89.19 93 TYR A N 1
ATOM 697 C CA . TYR A 1 93 ? -10.374 -2.824 6.017 1.00 89.19 93 TYR A CA 1
ATOM 698 C C . TYR A 1 93 ? -10.740 -2.041 7.282 1.00 89.19 93 TYR A C 1
ATOM 700 O O . TYR A 1 93 ? -11.605 -2.477 8.046 1.00 89.19 93 TYR A O 1
ATOM 708 N N . PHE A 1 94 ? -10.107 -0.890 7.523 1.00 87.94 94 PHE A N 1
ATOM 709 C CA . PHE A 1 94 ? -10.361 -0.117 8.738 1.00 87.94 94 PHE A CA 1
ATOM 710 C C . PHE A 1 94 ? -11.699 0.624 8.720 1.00 87.94 94 PHE A C 1
ATOM 712 O O . PHE A 1 94 ? -12.315 0.782 9.778 1.00 87.94 94 PHE A O 1
ATOM 719 N N . GLU A 1 95 ? -12.197 1.010 7.546 1.00 86.81 95 GLU A N 1
ATOM 720 C CA . GLU A 1 95 ? -13.557 1.524 7.401 1.00 86.81 95 GLU A CA 1
ATOM 721 C C . GLU A 1 95 ? -14.593 0.456 7.779 1.00 86.81 95 GLU A C 1
ATOM 723 O O . GLU A 1 95 ? -15.471 0.706 8.617 1.00 86.81 95 GLU A O 1
ATOM 728 N N . MET A 1 96 ? -14.445 -0.758 7.240 1.00 89.38 96 MET A N 1
ATOM 729 C CA . MET A 1 96 ? -15.312 -1.888 7.576 1.00 89.38 96 MET A CA 1
ATOM 730 C C . MET A 1 96 ? -15.197 -2.265 9.058 1.00 89.38 96 MET A C 1
ATOM 732 O O . MET A 1 96 ? -16.210 -2.425 9.737 1.00 89.38 96 MET A O 1
ATOM 736 N N . PHE A 1 97 ? -13.981 -2.322 9.604 1.00 88.06 97 PHE A N 1
ATOM 737 C CA . PHE A 1 97 ? -13.749 -2.596 11.023 1.00 88.06 97 PHE A CA 1
ATOM 738 C C . PHE A 1 97 ? -14.437 -1.569 11.932 1.00 88.06 97 PHE A C 1
ATOM 740 O O . PHE A 1 97 ? -15.088 -1.938 12.912 1.00 88.06 97 PHE A O 1
ATOM 747 N N . GLY A 1 98 ? -14.332 -0.276 11.609 1.00 84.75 98 GLY A N 1
ATOM 748 C CA . GLY A 1 98 ? -15.005 0.780 12.362 1.00 84.75 98 GLY A CA 1
ATOM 749 C C . GLY A 1 98 ? -16.528 0.620 12.355 1.00 84.75 98 GLY A C 1
ATOM 750 O O . GLY A 1 98 ? -17.172 0.774 13.400 1.00 84.75 98 GLY A O 1
ATOM 751 N N . HIS A 1 99 ? -17.098 0.254 11.202 1.00 86.19 99 HIS A N 1
ATOM 752 C CA . HIS A 1 99 ? -18.521 -0.056 11.060 1.00 86.19 99 HIS A CA 1
ATOM 753 C C . HIS A 1 99 ? -18.931 -1.263 11.921 1.00 86.19 99 HIS A C 1
ATOM 755 O O . HIS A 1 99 ? -19.889 -1.182 12.702 1.00 86.19 99 HIS A O 1
ATOM 761 N N . ASP A 1 100 ? -18.173 -2.353 11.823 1.00 90.56 100 ASP A N 1
ATOM 762 C CA . ASP A 1 100 ? -18.493 -3.634 12.447 1.00 90.56 100 ASP A CA 1
ATOM 763 C C . ASP A 1 100 ? -18.279 -3.635 13.960 1.00 90.56 100 ASP A C 1
ATOM 765 O O . ASP A 1 100 ? -18.996 -4.338 14.666 1.00 90.56 100 ASP A O 1
ATOM 769 N N . MET A 1 101 ? -17.368 -2.817 14.491 1.00 88.25 101 MET A N 1
ATOM 770 C CA . MET A 1 101 ? -17.104 -2.729 15.934 1.00 88.25 101 MET A CA 1
ATOM 771 C C . MET A 1 101 ? -18.009 -1.732 16.660 1.00 88.25 101 MET A C 1
ATOM 773 O O . MET A 1 101 ? -18.381 -1.947 17.821 1.00 88.25 101 MET A O 1
ATOM 777 N N . GLY A 1 102 ? -18.424 -0.648 15.997 1.00 86.88 102 GLY A N 1
ATOM 778 C CA . GLY A 1 102 ? -19.214 0.405 16.637 1.00 86.88 102 GLY A CA 1
ATOM 779 C C . GLY A 1 102 ? -20.566 -0.084 17.175 1.00 86.88 102 GLY A C 1
ATOM 780 O O . GLY A 1 102 ? -20.997 0.315 18.265 1.00 86.88 102 GLY A O 1
ATOM 781 N N . ARG A 1 103 ? -21.241 -0.975 16.436 1.00 90.50 103 ARG A N 1
ATOM 782 C CA . ARG A 1 103 ? -22.566 -1.504 16.802 1.00 90.50 103 ARG A CA 1
ATOM 783 C C . ARG A 1 103 ? -22.511 -2.533 17.947 1.00 90.50 103 ARG A C 1
ATOM 785 O O . ARG A 1 103 ? -23.288 -2.360 18.892 1.00 90.50 103 ARG A O 1
ATOM 792 N N . PRO A 1 104 ? -21.629 -3.551 17.936 1.00 92.94 104 PRO A N 1
ATOM 793 C CA . PRO A 1 104 ? -21.431 -4.459 19.064 1.00 92.94 104 PRO A CA 1
ATOM 794 C C . PRO A 1 104 ? -21.068 -3.742 20.364 1.00 92.94 104 PRO A C 1
ATOM 796 O O . PRO A 1 104 ? -21.723 -3.994 21.371 1.00 92.94 104 PRO A O 1
ATOM 799 N N . ILE A 1 105 ? -20.124 -2.790 20.343 1.00 92.38 105 ILE A N 1
ATOM 800 C CA . ILE A 1 105 ? -19.724 -2.036 21.548 1.00 92.38 105 ILE A CA 1
ATOM 801 C C . ILE A 1 105 ? -20.928 -1.304 22.144 1.00 92.38 105 ILE A C 1
ATOM 803 O O . ILE A 1 105 ? -21.208 -1.409 23.338 1.00 92.38 105 ILE A O 1
ATOM 807 N N . ARG A 1 106 ? -21.703 -0.602 21.307 1.00 92.38 106 ARG A N 1
ATOM 808 C CA . ARG A 1 106 ? -22.919 0.091 21.758 1.00 92.38 106 ARG A CA 1
ATOM 809 C C . ARG A 1 106 ? -23.934 -0.876 22.373 1.00 92.38 106 ARG A C 1
ATOM 811 O O . ARG A 1 106 ? -24.585 -0.523 23.353 1.00 92.38 106 ARG A O 1
ATOM 818 N N . ARG A 1 107 ? -24.065 -2.082 21.811 1.00 94.88 107 ARG A N 1
ATOM 819 C CA . ARG A 1 107 ? -24.977 -3.117 22.311 1.00 94.88 107 ARG A CA 1
ATOM 820 C C . ARG A 1 107 ? -24.521 -3.687 23.652 1.00 94.88 107 ARG A C 1
ATOM 822 O O . ARG A 1 107 ? -25.368 -3.866 24.518 1.00 94.88 107 ARG A O 1
ATOM 829 N N . ILE A 1 108 ? -23.224 -3.940 23.828 1.00 94.75 108 ILE A N 1
ATOM 830 C CA . ILE A 1 108 ? -22.646 -4.445 25.084 1.00 94.75 108 ILE A CA 1
ATOM 831 C C . ILE A 1 108 ? -22.876 -3.434 26.209 1.00 94.75 108 ILE A C 1
ATOM 833 O O . ILE A 1 108 ? -23.443 -3.790 27.236 1.00 94.75 108 ILE A O 1
ATOM 837 N N . VAL A 1 109 ? -22.553 -2.160 25.978 1.00 94.88 109 VAL A N 1
ATOM 838 C CA . VAL A 1 109 ? -22.763 -1.085 26.966 1.00 94.88 109 VAL A CA 1
ATOM 839 C C . VAL A 1 109 ? -24.245 -0.902 27.281 1.00 94.88 109 VAL A C 1
ATOM 841 O O . VAL A 1 109 ? -24.634 -0.801 28.440 1.00 94.88 109 VAL A O 1
ATOM 844 N N . GLY A 1 110 ? -25.101 -0.909 26.252 1.00 95.31 110 GLY A N 1
ATOM 845 C CA . GLY A 1 110 ? -26.549 -0.843 26.441 1.00 95.31 110 GLY A CA 1
ATOM 846 C C . GLY A 1 110 ? -27.082 -2.011 27.273 1.00 95.31 110 GLY A C 1
ATOM 847 O O . GLY A 1 110 ? -27.922 -1.806 28.146 1.00 95.31 110 GLY A O 1
ATOM 848 N N . LYS A 1 111 ? -26.555 -3.222 27.054 1.00 96.81 111 LYS A N 1
ATOM 849 C CA . LYS A 1 111 ? -26.916 -4.399 27.847 1.00 96.81 111 LYS A CA 1
ATOM 850 C C . LYS A 1 111 ? -26.397 -4.303 29.280 1.00 96.81 111 LYS A C 1
ATOM 852 O O . LYS A 1 111 ? -27.130 -4.675 30.187 1.00 96.81 111 LYS A O 1
ATOM 857 N N . GLY A 1 112 ? -25.194 -3.765 29.486 1.00 94.25 112 GLY A N 1
ATOM 858 C CA . GLY A 1 112 ? -24.649 -3.493 30.816 1.00 94.25 112 GLY A CA 1
ATOM 859 C C . GLY A 1 112 ? -25.558 -2.570 31.629 1.00 94.25 112 GLY A C 1
ATOM 860 O O . GLY A 1 112 ? -25.956 -2.918 32.737 1.00 94.25 112 GLY A O 1
ATOM 861 N N . ARG A 1 113 ? -26.010 -1.462 31.028 1.00 94.00 113 ARG A N 1
ATOM 862 C CA . ARG A 1 113 ? -26.973 -0.536 31.652 1.00 94.00 113 ARG A CA 1
ATOM 863 C C . ARG A 1 113 ? -28.326 -1.182 31.947 1.00 94.00 113 ARG A C 1
ATOM 865 O O . ARG A 1 113 ? -28.890 -0.953 33.010 1.00 94.00 113 ARG A O 1
ATOM 872 N N . GLU A 1 114 ? -28.841 -2.007 31.031 1.00 95.62 114 GLU A N 1
ATOM 873 C CA . GLU A 1 114 ? -30.087 -2.761 31.243 1.00 95.62 114 GLU A CA 1
ATOM 874 C C . GLU A 1 114 ? -29.966 -3.729 32.430 1.00 95.62 114 GLU A C 1
ATOM 876 O O . GLU A 1 114 ? -30.890 -3.843 33.232 1.00 95.62 114 GLU A O 1
ATOM 881 N N . VAL A 1 115 ? -28.832 -4.425 32.552 1.00 94.50 115 VAL A N 1
ATOM 882 C CA . VAL A 1 115 ? -28.564 -5.327 33.680 1.00 94.50 115 VAL A CA 1
ATOM 883 C C . VAL A 1 115 ? -28.437 -4.535 34.979 1.00 94.50 115 VAL A C 1
ATOM 885 O O . VAL A 1 115 ? -29.061 -4.922 35.962 1.00 94.50 115 VAL A O 1
ATOM 888 N N . SER A 1 116 ? -27.708 -3.415 34.973 1.00 91.44 116 SER A N 1
ATOM 889 C CA . SER A 1 116 ? -27.551 -2.546 36.145 1.00 91.44 116 SER A CA 1
ATOM 890 C C . SER A 1 116 ? -28.904 -2.041 36.664 1.00 91.44 116 SER A C 1
ATOM 892 O O . SER A 1 116 ? -29.243 -2.262 37.825 1.00 91.44 116 SER A O 1
ATOM 894 N N . ALA A 1 117 ? -29.757 -1.520 35.772 1.00 92.94 117 ALA A N 1
ATOM 895 C CA . ALA A 1 117 ? -31.101 -1.061 36.126 1.00 92.94 117 ALA A CA 1
ATOM 896 C C . ALA A 1 117 ? -31.966 -2.174 36.747 1.00 92.94 117 ALA A C 1
ATOM 898 O O . ALA A 1 117 ? -32.620 -1.962 37.764 1.00 92.94 117 ALA A O 1
ATOM 899 N N . ARG A 1 118 ? -31.928 -3.390 36.187 1.00 92.81 118 ARG A N 1
ATOM 900 C CA . ARG A 1 118 ? -32.675 -4.536 36.737 1.00 92.81 118 ARG A CA 1
ATOM 901 C C . ARG A 1 118 ? -32.167 -4.985 38.101 1.00 92.81 118 ARG A C 1
ATOM 903 O O . ARG A 1 118 ? -32.950 -5.459 38.921 1.00 92.81 118 ARG A O 1
ATOM 910 N N . LEU A 1 119 ? -30.858 -4.906 38.322 1.00 91.06 119 LEU A N 1
ATOM 911 C CA . LEU A 1 119 ? -30.253 -5.253 39.602 1.00 91.06 119 LEU A CA 1
ATOM 912 C C . LEU A 1 119 ? -30.679 -4.255 40.682 1.00 91.06 119 LEU A C 1
ATOM 914 O O . LEU A 1 119 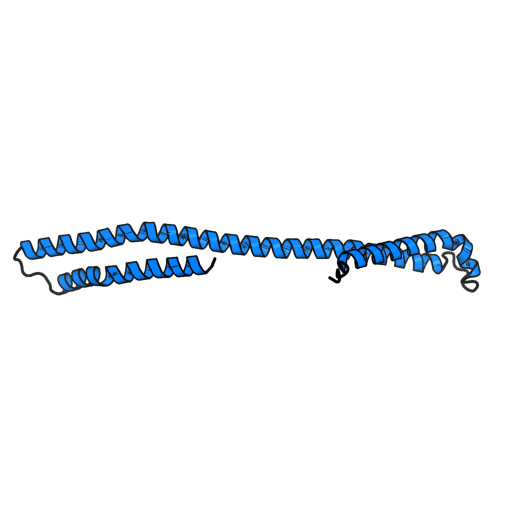? -31.080 -4.685 41.764 1.00 91.06 119 LEU A O 1
ATOM 918 N N . ASP A 1 120 ? -30.700 -2.963 40.359 1.00 88.62 120 ASP A N 1
ATOM 919 C CA . ASP A 1 120 ? -31.175 -1.916 41.266 1.00 88.62 120 ASP A CA 1
ATOM 920 C C . ASP A 1 120 ? -32.683 -2.037 41.562 1.00 88.62 120 ASP A C 1
ATOM 922 O O . ASP A 1 120 ? -33.095 -1.939 42.718 1.00 88.62 120 ASP A O 1
ATOM 926 N N . GLU A 1 121 ? -33.508 -2.354 40.557 1.00 92.06 121 GLU A N 1
ATOM 927 C CA . GLU A 1 121 ? -34.951 -2.612 40.722 1.00 92.06 121 GLU A CA 1
ATOM 928 C C . GLU A 1 121 ? -35.254 -3.854 41.577 1.00 92.06 121 GLU A C 1
ATOM 930 O O . GLU A 1 121 ? -36.298 -3.929 42.225 1.00 92.06 121 GLU A O 1
ATOM 935 N N . SER A 1 122 ? -34.354 -4.842 41.597 1.00 88.62 122 SER A N 1
ATOM 936 C CA . SER A 1 122 ? -34.579 -6.105 42.310 1.00 88.62 122 SER A CA 1
ATOM 937 C C . SER A 1 122 ? -34.585 -5.963 43.836 1.00 88.62 122 SER A C 1
ATOM 939 O O . SER A 1 122 ? -35.047 -6.874 44.528 1.00 88.62 122 SER A O 1
ATOM 941 N N . GLY A 1 123 ? -34.036 -4.863 44.371 1.00 81.56 123 GLY A N 1
ATOM 942 C CA . GLY A 1 123 ? -33.909 -4.613 45.810 1.00 81.56 123 GLY A CA 1
ATOM 943 C C . GLY A 1 123 ? -33.045 -5.634 46.564 1.00 81.56 123 GLY A C 1
ATOM 944 O O . GLY A 1 123 ? -32.999 -5.613 47.794 1.00 81.56 123 GLY A O 1
ATOM 945 N N . ARG A 1 124 ? -32.376 -6.552 45.854 1.00 86.62 124 ARG A N 1
ATOM 946 C CA . ARG A 1 124 ? -31.494 -7.565 46.438 1.00 86.62 124 ARG A CA 1
ATOM 947 C C . ARG A 1 124 ? -30.073 -7.017 46.559 1.00 86.62 124 ARG A C 1
ATOM 949 O O . ARG A 1 124 ? -29.651 -6.246 45.699 1.00 86.62 124 ARG A O 1
ATOM 956 N N . PRO A 1 125 ? -29.306 -7.435 47.579 1.00 83.75 125 PRO A N 1
ATOM 957 C CA . PRO A 1 125 ? -27.884 -7.129 47.628 1.00 83.75 125 PRO A CA 1
ATOM 958 C C . PRO A 1 125 ? -27.195 -7.734 46.397 1.00 83.75 125 PRO A C 1
ATOM 960 O O . PRO A 1 125 ? -27.251 -8.942 46.168 1.00 83.75 125 PRO A O 1
ATOM 963 N N . VAL A 1 126 ? -26.590 -6.866 45.589 1.00 86.88 126 VAL A N 1
ATOM 964 C CA . VAL A 1 126 ? -25.814 -7.216 44.395 1.00 86.88 126 VAL A CA 1
ATOM 965 C C . VAL A 1 126 ? -24.360 -7.403 44.810 1.00 86.88 126 VAL A C 1
ATOM 967 O O . VAL A 1 126 ? -23.846 -6.619 45.608 1.00 86.88 126 VAL A O 1
ATOM 970 N N . ASP A 1 127 ? -23.695 -8.417 44.261 1.00 92.56 127 ASP A N 1
ATOM 971 C CA . ASP A 1 127 ? -22.257 -8.612 44.447 1.00 92.56 127 ASP A CA 1
ATOM 972 C C . ASP A 1 127 ? -21.477 -7.387 43.934 1.00 92.56 127 ASP A C 1
ATOM 974 O O . ASP A 1 127 ? -21.699 -6.913 42.814 1.00 92.56 127 ASP A O 1
ATOM 978 N N . ALA A 1 128 ? -20.558 -6.878 44.756 1.00 91.50 128 ALA A N 1
ATOM 979 C CA . ALA A 1 128 ? -19.708 -5.745 44.418 1.00 91.50 128 ALA A CA 1
ATOM 980 C C . ALA A 1 128 ? -18.896 -5.998 43.138 1.00 91.50 128 ALA A C 1
ATOM 982 O O . ALA A 1 128 ? -18.785 -5.093 42.315 1.00 91.50 128 ALA A O 1
ATOM 983 N N . ALA A 1 129 ? -18.427 -7.233 42.917 1.00 92.62 129 ALA A N 1
ATOM 984 C CA . ALA A 1 129 ? -17.663 -7.592 41.723 1.00 92.62 129 ALA A CA 1
ATOM 985 C C . ALA A 1 129 ? -18.491 -7.451 40.434 1.00 92.62 129 ALA A C 1
ATOM 987 O O . ALA A 1 129 ? -17.981 -7.051 39.392 1.00 92.62 129 ALA A O 1
ATOM 988 N N . VAL A 1 130 ? -19.796 -7.742 40.489 1.00 92.31 130 VAL A N 1
ATOM 989 C CA . VAL A 1 130 ? -20.688 -7.595 39.327 1.00 92.31 130 VAL A CA 1
ATOM 990 C C . VAL A 1 130 ? -20.935 -6.120 39.014 1.00 92.31 130 VAL A C 1
ATOM 992 O O . VAL A 1 130 ? -20.959 -5.750 37.842 1.00 92.31 130 VAL A O 1
ATOM 995 N N . ARG A 1 131 ? -21.092 -5.273 40.039 1.00 92.00 131 ARG A N 1
ATOM 996 C CA . ARG A 1 131 ? -21.214 -3.817 39.850 1.00 92.00 131 ARG A CA 1
ATOM 997 C C . ARG A 1 131 ? -19.943 -3.215 39.261 1.00 92.00 131 ARG A C 1
ATOM 999 O O . ARG A 1 131 ? -20.036 -2.494 38.276 1.00 92.00 131 ARG A O 1
ATOM 1006 N N . GLU A 1 132 ? -18.782 -3.586 39.792 1.00 95.25 132 GLU A N 1
ATOM 1007 C CA . GLU A 1 132 ? -17.481 -3.142 39.282 1.00 95.25 132 GLU A CA 1
ATOM 1008 C C . GLU A 1 132 ? -17.290 -3.505 37.802 1.00 95.25 132 GLU A C 1
ATOM 1010 O O . GLU A 1 132 ? -16.914 -2.653 37.004 1.00 95.25 132 GLU A O 1
ATOM 1015 N N . LEU A 1 133 ? -17.648 -4.730 37.400 1.00 95.44 133 LEU A N 1
ATOM 1016 C CA . LEU A 1 133 ? -17.582 -5.153 35.996 1.00 95.44 133 LEU A CA 1
ATOM 1017 C C . LEU A 1 133 ? -18.504 -4.335 35.080 1.00 95.44 133 LEU A C 1
ATOM 1019 O O . LEU A 1 133 ? -18.124 -3.997 33.959 1.00 95.44 133 LEU A O 1
ATOM 1023 N N . LEU A 1 134 ? -19.731 -4.042 35.519 1.00 94.56 134 LEU A N 1
ATOM 1024 C CA . LEU A 1 134 ? -20.676 -3.243 34.731 1.00 94.56 134 LEU A CA 1
ATOM 1025 C C . LEU A 1 134 ? -20.188 -1.798 34.574 1.00 94.56 134 LEU A C 1
ATOM 1027 O O . LEU A 1 134 ? -20.262 -1.251 33.470 1.00 94.56 134 LEU A O 1
ATOM 1031 N N . ASP A 1 135 ? -19.640 -1.225 35.644 1.00 94.56 135 ASP A N 1
ATOM 1032 C CA . ASP A 1 135 ? -19.046 0.110 35.638 1.00 94.56 135 ASP A CA 1
ATOM 1033 C C . ASP A 1 135 ? -17.801 0.164 34.746 1.00 94.56 135 ASP A C 1
ATOM 1035 O O . ASP A 1 135 ? -17.635 1.107 33.970 1.00 94.56 135 ASP A O 1
ATOM 1039 N N . GLU A 1 136 ? -16.951 -0.864 34.783 1.00 95.38 136 GLU A N 1
ATOM 1040 C CA . GLU A 1 136 ? -15.768 -0.952 33.930 1.00 95.38 136 GLU A CA 1
ATOM 1041 C C . GLU A 1 136 ? -16.147 -1.048 32.444 1.00 95.38 136 GLU A C 1
ATOM 1043 O O . GLU A 1 136 ? -15.586 -0.332 31.610 1.00 95.38 136 GLU A O 1
ATOM 1048 N N . ILE A 1 137 ? -17.157 -1.854 32.093 1.00 93.62 137 ILE A N 1
ATOM 1049 C CA . ILE A 1 137 ? -17.690 -1.927 30.721 1.00 93.62 137 ILE A CA 1
ATOM 1050 C C . ILE A 1 137 ? -18.167 -0.546 30.242 1.00 93.62 137 ILE A C 1
ATOM 1052 O O . ILE A 1 137 ? -17.946 -0.172 29.083 1.00 93.62 137 ILE A O 1
ATOM 1056 N N . GLU A 1 138 ? -18.821 0.226 31.112 1.00 93.19 138 GLU A N 1
ATOM 1057 C CA . GLU A 1 138 ? -19.287 1.573 30.790 1.00 93.19 138 GLU A CA 1
ATOM 1058 C C . GLU A 1 138 ? -18.129 2.578 30.663 1.00 93.19 138 GLU A C 1
ATOM 1060 O O . GLU A 1 138 ? -18.098 3.354 29.700 1.00 93.19 138 GLU A O 1
ATOM 1065 N N . GLN A 1 139 ? -17.140 2.518 31.559 1.00 94.81 139 GLN A N 1
ATOM 1066 C CA . GLN A 1 139 ? -15.952 3.378 31.533 1.00 94.81 139 GLN A CA 1
ATOM 1067 C C . GLN A 1 139 ? -15.018 3.096 30.354 1.00 94.81 139 GLN A C 1
ATOM 1069 O O . GLN A 1 139 ? -14.385 4.025 29.850 1.00 94.81 139 GLN A O 1
ATOM 1074 N N . GLN A 1 140 ? -14.927 1.855 29.871 1.00 95.12 140 GLN A N 1
ATOM 1075 C CA . GLN A 1 140 ? -14.057 1.515 28.740 1.00 95.12 140 GLN A CA 1
ATOM 1076 C C . GLN A 1 140 ? -14.655 1.905 27.378 1.00 95.12 140 GLN A C 1
ATOM 1078 O O . GLN A 1 140 ? -13.923 2.095 26.401 1.00 95.1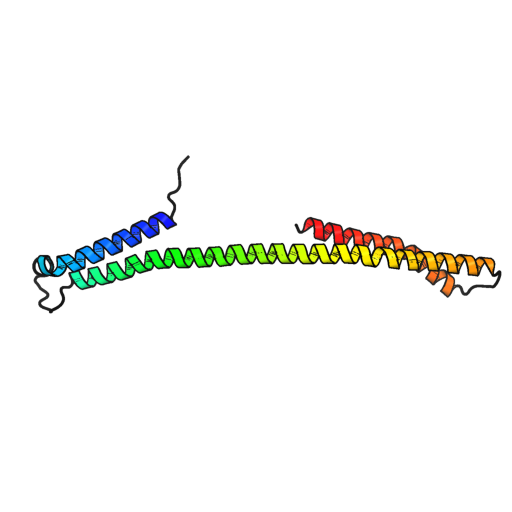2 140 GLN A O 1
ATOM 1083 N N . ALA A 1 141 ? -15.975 2.079 27.280 1.00 91.00 141 ALA A N 1
ATOM 1084 C CA . ALA A 1 141 ? -16.650 2.356 26.012 1.00 91.00 141 ALA A CA 1
ATOM 1085 C C . ALA A 1 141 ? -16.136 3.600 25.252 1.00 91.00 141 ALA A C 1
ATOM 1087 O O . ALA A 1 141 ? -15.997 3.525 24.026 1.00 91.00 141 ALA A O 1
ATOM 1088 N N . PRO A 1 142 ? -15.834 4.740 25.905 1.00 92.12 142 PRO A N 1
ATOM 1089 C CA . PRO A 1 142 ? -15.207 5.887 25.251 1.00 92.12 142 PRO A CA 1
ATOM 1090 C C . PRO A 1 142 ? -13.798 5.580 24.729 1.00 92.12 142 PRO A C 1
ATOM 1092 O O . PRO A 1 142 ? -13.462 6.007 23.627 1.00 92.12 142 PRO A O 1
ATOM 1095 N N . SER A 1 143 ? -13.004 4.800 25.471 1.00 92.12 143 SER A N 1
ATOM 1096 C CA . SER A 1 143 ? -11.637 4.423 25.082 1.00 92.12 143 SER A CA 1
ATOM 1097 C C . SER A 1 143 ? -11.627 3.604 23.788 1.00 92.12 143 SER A C 1
ATOM 1099 O O . SER A 1 143 ? -10.916 3.938 22.840 1.00 92.12 143 SER A O 1
ATOM 1101 N N . PHE A 1 144 ? -12.518 2.612 23.671 1.00 91.50 144 PHE A N 1
ATOM 1102 C CA . PHE A 1 144 ? -12.660 1.839 22.433 1.00 91.50 144 PHE A CA 1
ATOM 1103 C C . PHE A 1 144 ? -13.081 2.702 21.235 1.00 91.50 144 PHE A C 1
ATOM 1105 O O . PHE A 1 144 ? -12.585 2.503 20.126 1.00 91.50 144 PHE A O 1
ATOM 1112 N N . ARG A 1 145 ? -13.967 3.688 21.442 1.00 91.00 145 ARG A N 1
ATOM 1113 C CA . ARG A 1 145 ? -14.378 4.621 20.377 1.00 91.00 145 ARG A CA 1
ATOM 1114 C C . ARG A 1 145 ? -13.221 5.503 19.913 1.00 91.00 145 ARG A C 1
ATOM 1116 O O . ARG A 1 145 ? -13.070 5.703 18.710 1.00 91.00 145 ARG A O 1
ATOM 1123 N N . LEU A 1 146 ? -12.406 5.997 20.845 1.00 92.31 146 LEU A N 1
ATOM 1124 C CA . LEU A 1 146 ? -11.210 6.782 20.532 1.00 92.31 146 LEU A CA 1
ATOM 1125 C C . LEU A 1 146 ? -10.179 5.955 19.768 1.00 92.31 146 LEU A C 1
ATOM 1127 O O . LEU A 1 146 ? -9.652 6.430 18.770 1.00 92.31 146 LEU A O 1
ATOM 1131 N N . MET A 1 147 ? -9.935 4.709 20.176 1.00 91.81 147 MET A N 1
ATOM 1132 C CA . MET A 1 147 ? -9.005 3.819 19.478 1.00 91.81 147 MET A CA 1
ATOM 1133 C C . MET A 1 147 ? -9.414 3.604 18.014 1.00 91.81 147 MET A C 1
ATOM 1135 O O . MET A 1 147 ? -8.587 3.762 17.121 1.00 91.81 147 MET A O 1
ATOM 1139 N N . ILE A 1 148 ? -10.695 3.316 17.758 1.00 89.44 148 ILE A N 1
ATOM 1140 C CA . ILE A 1 148 ? -11.224 3.156 16.393 1.00 89.44 148 ILE A CA 1
ATOM 1141 C C . ILE A 1 148 ? -11.062 4.456 15.590 1.00 89.44 148 ILE A C 1
ATOM 1143 O O . ILE A 1 148 ? -10.630 4.421 14.440 1.00 89.44 148 ILE A O 1
ATOM 1147 N N . SER A 1 149 ? -11.367 5.606 16.199 1.00 88.56 149 SER A N 1
ATOM 1148 C CA . SER A 1 149 ? -11.220 6.912 15.546 1.00 88.56 149 SER A CA 1
ATOM 1149 C C . SER A 1 149 ? -9.763 7.241 15.215 1.00 88.56 149 SER A C 1
ATOM 1151 O O . SER A 1 149 ? -9.485 7.728 14.125 1.00 88.56 149 SER A O 1
ATOM 1153 N N . ASN A 1 150 ? -8.832 6.974 16.131 1.00 90.44 150 ASN A N 1
ATOM 1154 C CA . ASN A 1 150 ? -7.411 7.254 15.939 1.00 90.44 150 ASN A CA 1
ATOM 1155 C C . ASN A 1 150 ? -6.825 6.404 14.815 1.00 90.44 150 ASN A C 1
ATOM 1157 O O . ASN A 1 150 ? -6.096 6.923 13.979 1.00 90.44 150 ASN A O 1
ATOM 1161 N N . VAL A 1 151 ? -7.169 5.115 14.772 1.00 86.44 151 VAL A N 1
ATOM 1162 C CA . VAL A 1 151 ? -6.722 4.220 13.699 1.00 86.44 151 VAL A CA 1
ATOM 1163 C C . VAL A 1 151 ? -7.243 4.696 12.346 1.00 86.44 151 VAL A C 1
ATOM 1165 O O . VAL A 1 151 ? -6.473 4.756 11.396 1.00 86.44 151 VAL A O 1
ATOM 1168 N N . ARG A 1 152 ? -8.510 5.121 12.268 1.00 84.88 152 ARG A N 1
ATOM 1169 C CA . ARG A 1 152 ? -9.069 5.687 11.035 1.00 84.88 152 ARG A CA 1
ATOM 1170 C C . ARG A 1 152 ? -8.292 6.919 10.560 1.00 84.88 152 ARG A C 1
ATOM 1172 O O . ARG A 1 152 ? -7.928 6.980 9.395 1.00 84.88 152 ARG A O 1
ATOM 1179 N N . VAL A 1 153 ? -8.001 7.862 11.458 1.00 87.00 153 VAL A N 1
ATOM 1180 C CA . VAL A 1 153 ? -7.236 9.077 11.122 1.00 87.00 153 VAL A CA 1
ATOM 1181 C C . VAL A 1 153 ? -5.806 8.744 10.698 1.00 87.00 153 VAL A C 1
ATOM 1183 O O . VAL A 1 153 ? -5.303 9.340 9.756 1.00 87.00 153 VAL A O 1
ATOM 1186 N N . LEU A 1 154 ? -5.144 7.794 11.365 1.00 85.50 154 LEU A N 1
ATOM 1187 C CA . LEU A 1 154 ? -3.794 7.368 10.983 1.00 85.50 154 LEU A CA 1
ATOM 1188 C C . LEU A 1 154 ? -3.760 6.796 9.564 1.00 85.50 154 LEU A C 1
ATOM 1190 O O . LEU A 1 154 ? -2.839 7.103 8.819 1.00 85.50 154 LEU A O 1
ATOM 1194 N N . VAL A 1 155 ? -4.774 6.013 9.196 1.00 82.50 155 VAL A N 1
ATOM 1195 C CA . VAL A 1 155 ? -4.898 5.431 7.855 1.00 82.50 155 VAL A CA 1
ATOM 1196 C C . VAL A 1 155 ? -5.243 6.501 6.816 1.00 82.50 155 VAL A C 1
ATOM 1198 O O . VAL A 1 155 ? -4.677 6.494 5.734 1.00 82.50 155 VAL A O 1
ATOM 1201 N N . GLU A 1 156 ? -6.106 7.467 7.148 1.00 81.12 156 GLU A N 1
ATOM 1202 C CA . GLU A 1 156 ? -6.411 8.610 6.269 1.00 81.12 156 GLU A CA 1
ATOM 1203 C C . GLU A 1 156 ? -5.204 9.539 6.033 1.00 81.12 156 GLU A C 1
ATOM 1205 O O . GLU A 1 156 ? -5.171 10.233 5.024 1.00 81.12 156 GLU A O 1
ATOM 1210 N N . LEU A 1 157 ? -4.228 9.576 6.950 1.00 82.44 157 LEU A N 1
ATOM 1211 C CA . LEU A 1 157 ? -2.989 10.356 6.817 1.00 82.44 157 LEU A CA 1
ATOM 1212 C C . LEU A 1 157 ? -1.868 9.616 6.064 1.00 82.44 157 LEU A C 1
ATOM 1214 O O . LEU A 1 157 ? -0.832 10.224 5.791 1.00 82.44 157 LEU A O 1
ATOM 1218 N N . GLU A 1 158 ? -2.024 8.313 5.809 1.00 70.88 158 GLU A N 1
ATOM 1219 C CA . GLU A 1 158 ? -1.050 7.499 5.066 1.00 70.88 158 GLU A CA 1
ATOM 1220 C C . GLU A 1 158 ? -1.191 7.664 3.535 1.00 70.88 158 GLU A C 1
ATOM 1222 O O . GLU A 1 158 ? -0.226 7.411 2.810 1.00 70.88 158 GLU A O 1
ATOM 1227 N N . ASP A 1 159 ? -2.348 8.152 3.068 1.00 55.66 159 ASP A N 1
ATOM 1228 C CA . ASP A 1 159 ? -2.638 8.568 1.682 1.00 55.66 159 ASP A CA 1
ATOM 1229 C C . ASP A 1 159 ? -2.301 10.049 1.403 1.00 55.66 159 ASP A C 1
ATOM 1231 O O . ASP A 1 159 ? -1.908 10.353 0.247 1.00 55.66 159 ASP A O 1
#

Sequence (159 aa):
MVRLPDRFGASRLAGLAIATLGVLAVVLAPSIGGVLFPSFKWQVEPLAYIGVVAVIGGLGVVAGTDAFERRRRRRGGRAEDDMGRWSRITQDYFEMFGHDMGRPIRRIVGKGREVSARLDESGRPVDAAVRELLDEIEQQAPSFRLMISNVRVLVELED